Protein AF-A0A2D4L2Q7-F1 (afdb_monomer_lite)

pLDDT: mean 79.16, std 18.36, range [35.09, 96.94]

Sequence (99 aa):
RLPRRDLERGRMLGRVDFEGCAGRSPGAFLTQDTRFKLHPDGTVVVKRPLHLHNQELSFLVHTWDLEGRKHSARVTLQLQHHGHHRLPPRGETGPSGQA

Foldseek 3Di:
DDDLQKADFFDWDAFDFDADPVGTAQFDKDWPPPQWDADSRRTITGHHIDGNPPQKDKTKIWGAHPVRDIDIDIDMHGRDDPDPPPDDDDDDDDDDDDD

Organism: NCBI:txid1970185

InterPro domains:
  IPR014868 Cadherin prodomain [PF08758] (3-77)
  IPR014868 Cadherin prodomain [SM01055] (1-77)
  IPR015919 Cadherin-like superfamily [SSF49313] (5-89)

Structure (mmCIF, N/CA/C/O backbone):
data_AF-A0A2D4L2Q7-F1
#
_entry.id   AF-A0A2D4L2Q7-F1
#
loop_
_atom_site.group_PDB
_atom_site.id
_atom_site.type_symbol
_atom_site.label_atom_id
_atom_site.label_alt_id
_atom_site.label_comp_id
_atom_site.label_asym_id
_atom_site.label_entity_id
_atom_site.label_seq_id
_atom_site.pdbx_PDB_ins_code
_atom_site.Cartn_x
_atom_site.Cartn_y
_atom_site.Cartn_z
_atom_site.occupancy
_atom_site.B_iso_or_equiv
_atom_site.auth_seq_id
_atom_site.auth_comp_id
_atom_site.auth_asym_id
_atom_site.auth_atom_id
_atom_site.pdbx_PDB_model_num
ATOM 1 N N . ARG A 1 1 ? -24.698 -7.326 12.035 1.00 46.78 1 ARG A N 1
ATOM 2 C CA . ARG A 1 1 ? -24.420 -6.083 11.271 1.00 46.78 1 ARG A CA 1
ATOM 3 C C . ARG A 1 1 ? -23.302 -5.370 12.020 1.00 46.78 1 ARG A C 1
ATOM 5 O O . ARG A 1 1 ? -23.568 -4.868 13.099 1.00 46.78 1 ARG A O 1
ATOM 12 N N . LEU A 1 2 ? -22.058 -5.451 11.550 1.00 47.41 2 LEU A N 1
ATOM 13 C CA . LEU A 1 2 ? -20.934 -4.812 12.244 1.00 47.41 2 LEU A CA 1
ATOM 14 C C . LEU A 1 2 ? -21.092 -3.289 12.169 1.00 47.41 2 LEU A C 1
ATOM 16 O O . LEU A 1 2 ? -21.536 -2.796 11.120 1.00 47.41 2 LEU A O 1
ATOM 20 N N . PRO A 1 3 ? -20.761 -2.544 13.237 1.00 63.09 3 PRO A N 1
ATOM 21 C CA . PRO A 1 3 ? -20.617 -1.104 13.149 1.00 63.09 3 PRO A CA 1
ATOM 22 C C . PRO A 1 3 ? -19.714 -0.784 11.964 1.00 63.09 3 PRO A C 1
ATOM 24 O O . PRO A 1 3 ? -18.668 -1.392 11.777 1.00 63.09 3 PRO A O 1
ATOM 27 N N . ARG A 1 4 ? -20.106 0.183 11.135 1.00 70.31 4 ARG A N 1
ATOM 28 C CA . ARG A 1 4 ? -19.338 0.583 9.942 1.00 70.31 4 ARG A CA 1
ATOM 29 C C . ARG A 1 4 ? -17.907 1.063 10.283 1.00 70.31 4 ARG A C 1
ATOM 31 O O . ARG A 1 4 ? -17.082 1.195 9.388 1.00 70.31 4 ARG A O 1
ATOM 38 N N . ARG A 1 5 ? -17.648 1.312 11.574 1.00 83.19 5 ARG A N 1
ATOM 39 C CA . ARG A 1 5 ? -16.360 1.663 12.186 1.00 83.19 5 ARG A CA 1
ATOM 40 C C . ARG A 1 5 ? -15.447 0.459 12.435 1.00 83.19 5 ARG A C 1
ATOM 42 O O . ARG A 1 5 ? -14.240 0.656 12.528 1.00 83.19 5 ARG A O 1
ATOM 49 N N . ASP A 1 6 ? -16.008 -0.745 12.517 1.00 88.31 6 ASP A N 1
ATOM 50 C CA . ASP A 1 6 ? -15.264 -1.983 12.723 1.00 88.31 6 ASP A CA 1
ATOM 51 C C . ASP A 1 6 ? -14.919 -2.604 11.371 1.00 88.31 6 ASP A C 1
ATOM 53 O O . ASP A 1 6 ? -15.774 -3.027 10.579 1.00 88.31 6 ASP A O 1
ATOM 57 N N . LEU A 1 7 ? -13.623 -2.613 11.081 1.00 91.06 7 LEU A N 1
ATOM 58 C CA . LEU A 1 7 ? -13.071 -3.204 9.879 1.00 91.06 7 LEU A CA 1
ATOM 59 C C . LEU A 1 7 ? -12.558 -4.598 10.218 1.00 91.06 7 LEU A C 1
ATOM 61 O O . LEU A 1 7 ? -11.487 -4.747 10.799 1.00 91.06 7 LEU A O 1
ATOM 65 N N . GLU A 1 8 ? -13.323 -5.614 9.835 1.00 93.06 8 GLU A N 1
ATOM 66 C CA . GLU A 1 8 ? -12.959 -7.013 10.053 1.00 93.06 8 GLU A CA 1
ATOM 67 C C . GLU A 1 8 ? -11.893 -7.516 9.090 1.00 93.06 8 GLU A C 1
ATOM 69 O O . GLU A 1 8 ? -11.780 -7.058 7.949 1.00 93.06 8 GLU A O 1
ATOM 74 N N . ARG A 1 9 ? -11.155 -8.539 9.532 1.00 95.94 9 ARG A N 1
ATOM 75 C CA . ARG A 1 9 ? -10.202 -9.256 8.680 1.00 95.94 9 ARG A CA 1
ATOM 76 C C . ARG A 1 9 ? -10.894 -9.748 7.406 1.00 95.94 9 ARG A C 1
ATOM 78 O O . ARG A 1 9 ? -11.967 -10.334 7.449 1.00 95.94 9 ARG A O 1
ATOM 85 N N . GLY A 1 10 ? -10.233 -9.550 6.271 1.00 95.12 10 GLY A N 1
ATOM 86 C CA . GLY A 1 10 ? -10.721 -9.979 4.962 1.00 95.12 10 GLY A CA 1
ATOM 87 C C . GLY A 1 10 ? -11.654 -8.979 4.284 1.00 95.12 10 GLY A C 1
ATOM 88 O O . GLY A 1 10 ? -11.922 -9.137 3.096 1.00 95.12 10 GLY A O 1
ATOM 89 N N . ARG A 1 11 ? -12.097 -7.915 4.970 1.00 92.81 11 ARG A N 1
ATOM 90 C CA . ARG A 1 11 ? -12.866 -6.844 4.331 1.00 92.81 11 ARG A CA 1
ATOM 91 C C . ARG A 1 11 ? -12.030 -6.175 3.237 1.00 92.81 11 ARG A C 1
ATOM 93 O O . ARG A 1 11 ? -10.946 -5.656 3.504 1.00 92.81 11 ARG A O 1
ATOM 100 N N . MET A 1 12 ? -12.572 -6.153 2.024 1.00 94.62 12 MET A N 1
ATOM 101 C CA . MET A 1 12 ? -12.053 -5.376 0.902 1.00 94.62 12 MET A CA 1
ATOM 102 C C . MET A 1 12 ? -12.466 -3.908 1.058 1.00 94.62 12 MET A C 1
ATOM 104 O O . MET A 1 12 ? -13.625 -3.626 1.368 1.00 94.62 12 MET A O 1
ATOM 108 N N . LEU A 1 13 ? -11.517 -2.988 0.887 1.00 91.75 13 LEU A N 1
ATOM 109 C CA . LEU A 1 13 ? -11.735 -1.547 1.071 1.00 91.75 13 LEU A CA 1
ATOM 110 C C . LEU A 1 13 ? -11.775 -0.780 -0.251 1.00 91.75 13 LEU A C 1
ATOM 112 O O . LEU A 1 13 ? -12.423 0.258 -0.331 1.00 91.75 13 LEU A O 1
ATOM 116 N N . GLY A 1 14 ? -11.102 -1.293 -1.277 1.00 91.88 14 GLY A N 1
ATOM 117 C CA . GLY A 1 14 ? -11.020 -0.672 -2.593 1.00 91.88 14 G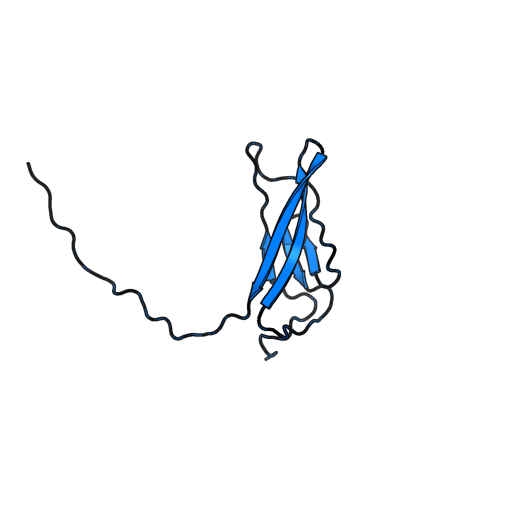LY A CA 1
ATOM 118 C C . GLY A 1 14 ? -9.751 -1.090 -3.321 1.00 91.88 14 GLY A C 1
ATOM 119 O O . GLY A 1 14 ? -9.056 -2.011 -2.885 1.00 91.88 14 GLY A O 1
ATOM 120 N N . ARG A 1 15 ? -9.446 -0.394 -4.414 1.00 92.44 15 ARG A N 1
ATOM 121 C CA . ARG A 1 15 ? -8.269 -0.620 -5.253 1.00 92.44 15 ARG A CA 1
ATOM 122 C C . ARG A 1 15 ? -7.464 0.667 -5.368 1.00 92.44 15 ARG A C 1
ATOM 124 O O . ARG A 1 15 ? -8.043 1.747 -5.441 1.00 92.44 15 ARG A O 1
ATOM 131 N N . VAL A 1 16 ? -6.144 0.537 -5.358 1.00 89.81 16 VAL A N 1
ATOM 132 C CA . VAL A 1 16 ? -5.211 1.626 -5.647 1.00 89.81 16 VAL A CA 1
ATOM 133 C C . VAL A 1 16 ? -4.513 1.323 -6.965 1.00 89.81 16 VAL A C 1
ATOM 135 O O . VAL A 1 16 ? -4.038 0.207 -7.175 1.00 89.81 16 VAL A O 1
ATOM 138 N N . ASP A 1 17 ? -4.431 2.328 -7.828 1.00 86.62 17 ASP A N 1
ATOM 139 C CA . ASP A 1 17 ? -3.737 2.258 -9.105 1.00 86.62 17 ASP A CA 1
ATOM 140 C C . ASP A 1 17 ? -2.625 3.309 -9.143 1.00 86.62 17 ASP A C 1
ATOM 142 O O . ASP A 1 17 ? -2.803 4.445 -8.707 1.00 86.62 17 ASP A O 1
ATOM 146 N N . PHE A 1 18 ? -1.459 2.898 -9.636 1.00 81.12 18 PHE A N 1
ATOM 147 C CA . PHE A 1 18 ? -0.340 3.779 -9.942 1.00 81.12 18 PHE A CA 1
ATOM 148 C C . PHE A 1 18 ? -0.082 3.639 -11.435 1.00 81.12 18 PHE A C 1
ATOM 150 O O . PHE A 1 18 ? 0.417 2.609 -11.896 1.00 81.12 18 PHE A O 1
ATOM 157 N N . GLU A 1 19 ? -0.489 4.656 -12.178 1.00 81.31 19 GLU A N 1
ATOM 158 C CA . GLU A 1 19 ? -0.326 4.728 -13.620 1.00 81.31 19 GLU A CA 1
ATOM 159 C C . GLU A 1 19 ? 0.669 5.840 -13.944 1.00 81.31 19 GLU A C 1
ATOM 161 O O . GLU A 1 19 ? 0.536 6.968 -13.468 1.00 81.31 19 GLU A O 1
ATOM 166 N N . GLY A 1 20 ? 1.704 5.490 -14.703 1.00 74.31 20 GLY A N 1
ATOM 167 C CA . GLY A 1 20 ? 2.658 6.437 -15.267 1.00 74.31 20 GLY A CA 1
ATOM 168 C C . GLY A 1 20 ? 2.556 6.469 -16.789 1.00 74.31 20 GLY A C 1
ATOM 169 O O . GLY A 1 20 ? 1.774 5.738 -17.391 1.00 74.31 20 GLY A O 1
ATOM 170 N N . CYS A 1 21 ? 3.403 7.269 -17.440 1.00 74.31 21 CYS A N 1
ATOM 171 C CA . CYS A 1 21 ? 3.425 7.376 -18.905 1.00 74.31 21 CYS A CA 1
ATOM 172 C C . CYS A 1 21 ? 3.704 6.037 -19.619 1.00 74.31 21 CYS A C 1
ATOM 174 O O . CYS A 1 21 ? 3.306 5.861 -20.764 1.00 74.31 21 CYS A O 1
ATOM 176 N N . ALA A 1 22 ? 4.374 5.095 -18.946 1.00 70.31 22 ALA A N 1
ATOM 177 C CA . ALA A 1 22 ? 4.649 3.743 -19.443 1.00 70.31 22 ALA A CA 1
ATOM 178 C C . ALA A 1 22 ? 3.541 2.722 -19.092 1.00 70.31 22 ALA A C 1
ATOM 180 O O . ALA A 1 22 ? 3.734 1.517 -19.253 1.00 70.31 22 ALA A O 1
ATOM 181 N N . GLY A 1 23 ? 2.394 3.189 -18.592 1.00 72.69 23 GLY A N 1
ATOM 182 C CA . GLY A 1 23 ? 1.286 2.364 -18.126 1.00 72.69 23 GLY A CA 1
ATOM 183 C C . GLY A 1 23 ? 1.349 2.045 -16.631 1.00 72.69 23 GLY A C 1
ATOM 184 O O . GLY A 1 23 ? 1.982 2.746 -15.834 1.00 72.69 23 GLY A O 1
ATOM 185 N N . ARG A 1 24 ? 0.638 0.984 -16.235 1.00 72.31 24 ARG A N 1
ATOM 186 C CA . ARG A 1 24 ? 0.515 0.551 -14.838 1.00 72.31 24 ARG A CA 1
ATOM 187 C C . ARG A 1 24 ? 1.856 0.069 -14.298 1.00 72.31 24 ARG A C 1
ATOM 189 O O . ARG A 1 24 ? 2.464 -0.828 -14.880 1.00 72.31 24 ARG A O 1
ATOM 196 N N . SER A 1 25 ? 2.267 0.587 -13.142 1.00 70.00 25 SER A N 1
ATOM 197 C CA . SER A 1 25 ? 3.463 0.099 -12.456 1.00 70.00 25 SER A CA 1
ATOM 198 C C . SER A 1 25 ? 3.312 -1.396 -12.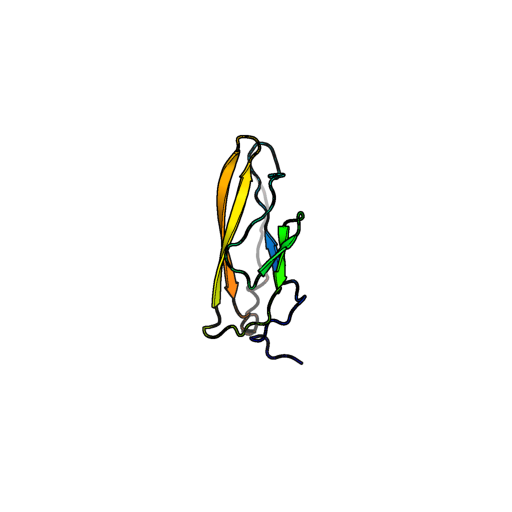130 1.00 70.00 25 SER A C 1
ATOM 200 O O . SER A 1 25 ? 2.382 -1.760 -11.404 1.00 70.00 25 SER A O 1
ATOM 202 N N . PRO A 1 26 ? 4.203 -2.279 -12.624 1.00 68.00 26 PRO A N 1
ATOM 203 C CA . PRO A 1 26 ? 4.159 -3.707 -12.308 1.00 68.00 26 PRO A CA 1
ATOM 204 C C . PRO A 1 26 ? 4.727 -4.014 -10.913 1.00 68.00 26 PRO A C 1
ATOM 206 O O . PRO A 1 26 ? 4.639 -5.150 -10.448 1.00 68.00 26 PRO A O 1
ATOM 209 N N . GLY A 1 27 ? 5.334 -3.020 -10.252 1.00 69.69 27 GLY A N 1
ATOM 210 C CA . GLY A 1 27 ? 5.958 -3.166 -8.945 1.00 69.69 27 GLY A CA 1
ATOM 211 C C . GLY A 1 27 ? 4.970 -3.573 -7.855 1.00 69.69 27 GLY A C 1
ATOM 212 O O . GLY A 1 27 ? 3.837 -3.090 -7.792 1.00 69.69 27 GLY A O 1
ATOM 213 N N . ALA A 1 28 ? 5.429 -4.448 -6.958 1.00 80.44 28 ALA A N 1
ATOM 214 C CA . ALA A 1 28 ? 4.646 -4.893 -5.817 1.00 80.44 28 ALA A CA 1
ATOM 215 C C . ALA A 1 28 ? 4.211 -3.707 -4.944 1.00 80.44 28 ALA A C 1
ATOM 217 O O . ALA A 1 28 ? 4.997 -2.811 -4.626 1.00 80.44 28 ALA A O 1
ATOM 218 N N . PHE A 1 29 ? 2.952 -3.738 -4.519 1.00 86.25 29 PHE A N 1
ATOM 219 C CA . PHE A 1 29 ? 2.426 -2.777 -3.566 1.00 86.25 29 PHE A CA 1
ATOM 220 C C . PHE A 1 29 ? 2.863 -3.122 -2.146 1.00 86.25 29 PHE A C 1
ATOM 222 O O . PHE A 1 29 ? 2.688 -4.250 -1.682 1.00 86.25 29 PHE A O 1
ATOM 229 N N . LEU A 1 30 ? 3.373 -2.124 -1.429 1.00 90.44 30 LEU A N 1
ATOM 230 C CA . LEU A 1 30 ? 3.804 -2.261 -0.043 1.00 90.44 30 LEU A CA 1
ATOM 231 C C . LEU A 1 30 ? 3.150 -1.199 0.840 1.00 90.44 30 LEU A C 1
ATOM 233 O O . LEU A 1 30 ? 2.976 -0.050 0.444 1.00 90.44 30 LEU A O 1
ATOM 237 N N . THR A 1 31 ? 2.811 -1.585 2.068 1.00 94.38 31 THR A N 1
ATOM 238 C CA . THR A 1 31 ? 2.353 -0.683 3.130 1.00 94.38 31 THR A CA 1
ATOM 239 C C . THR A 1 31 ? 3.114 -1.000 4.408 1.00 94.38 31 THR A C 1
ATOM 241 O O . THR A 1 31 ? 3.355 -2.166 4.724 1.00 94.38 31 THR A O 1
ATOM 244 N N . GLN A 1 32 ? 3.501 0.041 5.143 1.00 93.94 32 GLN A N 1
ATOM 245 C CA . GLN A 1 32 ? 4.101 -0.104 6.473 1.00 93.94 32 GLN A CA 1
ATOM 246 C C . GLN A 1 32 ? 3.032 -0.331 7.550 1.00 93.94 32 GLN A C 1
ATOM 248 O O . GLN A 1 32 ? 3.325 -0.838 8.633 1.00 93.94 32 GLN A O 1
ATOM 253 N N . ASP A 1 33 ? 1.772 0.003 7.254 1.00 94.81 33 ASP A N 1
ATOM 254 C CA . ASP A 1 33 ? 0.669 -0.260 8.163 1.00 94.81 33 ASP A CA 1
ATOM 255 C C . ASP A 1 33 ? 0.246 -1.726 8.060 1.00 94.81 33 ASP A C 1
ATOM 257 O O . ASP A 1 33 ? -0.508 -2.150 7.184 1.00 94.81 33 ASP A O 1
ATOM 261 N N . THR A 1 34 ? 0.722 -2.507 9.020 1.00 95.50 34 THR A N 1
ATOM 262 C CA . THR A 1 34 ? 0.510 -3.955 9.109 1.00 95.50 34 THR A CA 1
ATOM 263 C C . THR A 1 34 ? -0.950 -4.362 9.348 1.00 95.50 34 THR A C 1
ATOM 265 O O . THR A 1 34 ? -1.255 -5.558 9.406 1.00 95.50 34 THR A O 1
ATOM 268 N N . ARG A 1 35 ? -1.876 -3.410 9.535 1.00 96.00 35 ARG A N 1
ATOM 269 C CA . ARG A 1 35 ? -3.322 -3.685 9.557 1.00 96.00 35 ARG A CA 1
ATOM 270 C C . ARG A 1 35 ? -3.890 -3.918 8.162 1.00 96.00 35 ARG A C 1
ATOM 272 O O . ARG A 1 35 ? -4.921 -4.579 8.051 1.00 96.00 35 ARG A O 1
ATOM 279 N N . PHE A 1 36 ? -3.201 -3.466 7.118 1.00 96.06 36 PHE A N 1
ATOM 280 C CA . PH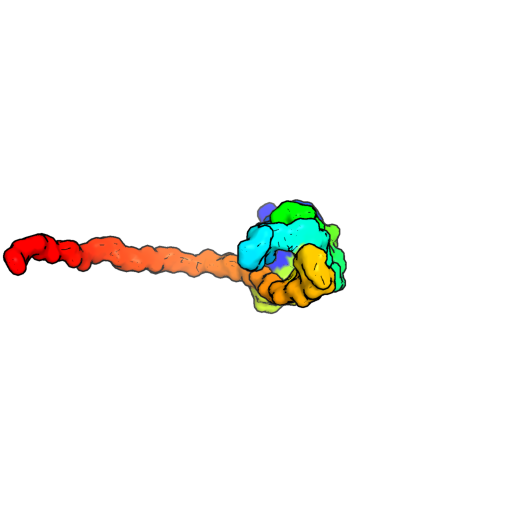E A 1 36 ? -3.615 -3.619 5.728 1.00 96.06 36 PHE A CA 1
ATOM 281 C C . PHE A 1 36 ? -2.674 -4.554 4.971 1.00 96.06 36 PHE A C 1
ATOM 283 O O . PHE A 1 36 ? -1.502 -4.718 5.306 1.00 96.06 36 PHE A O 1
ATOM 290 N N . LYS A 1 37 ? -3.214 -5.199 3.943 1.00 95.00 37 LYS A N 1
ATOM 291 C CA . LYS A 1 37 ? -2.447 -5.887 2.908 1.00 95.00 37 LYS A CA 1
ATOM 292 C C . LYS A 1 37 ? -2.917 -5.384 1.553 1.00 95.00 37 LYS A C 1
ATOM 294 O O . LYS A 1 37 ? -4.100 -5.081 1.391 1.00 95.00 37 LYS A O 1
ATOM 299 N N . LEU A 1 38 ? -1.996 -5.318 0.603 1.00 93.38 38 LEU A N 1
ATOM 300 C CA . LEU A 1 38 ? -2.316 -5.027 -0.784 1.00 93.38 38 LEU A CA 1
ATOM 301 C C . LEU A 1 38 ? -2.068 -6.278 -1.616 1.00 93.38 38 LEU A C 1
ATOM 303 O O . LEU A 1 38 ? -1.064 -6.966 -1.435 1.00 93.38 38 LEU A O 1
ATOM 307 N N . HIS A 1 39 ? -3.019 -6.589 -2.484 1.00 92.19 39 HIS A N 1
ATOM 308 C CA . HIS A 1 39 ? -2.856 -7.612 -3.506 1.00 92.19 39 HIS A CA 1
ATOM 309 C C . HIS A 1 39 ? -2.108 -7.035 -4.724 1.00 92.19 39 HIS A C 1
ATOM 311 O O . HIS A 1 39 ? -2.051 -5.813 -4.879 1.00 92.19 39 HIS A O 1
ATOM 317 N N . PRO A 1 40 ? -1.525 -7.879 -5.599 1.00 88.31 40 PRO A N 1
ATOM 318 C CA . PRO A 1 40 ? -0.804 -7.415 -6.795 1.00 88.31 40 PRO A CA 1
ATOM 319 C C . PRO A 1 40 ? -1.662 -6.583 -7.763 1.00 88.31 40 PRO A C 1
ATOM 321 O O . PRO A 1 40 ? -1.173 -5.717 -8.483 1.00 88.31 40 PRO A O 1
ATOM 324 N N . ASP A 1 41 ? -2.974 -6.801 -7.753 1.00 87.88 41 ASP A N 1
ATOM 325 C CA . ASP A 1 41 ? -3.944 -6.000 -8.495 1.00 87.88 41 ASP A CA 1
ATOM 326 C C . ASP A 1 41 ? -4.222 -4.634 -7.841 1.00 87.88 41 ASP A C 1
ATOM 328 O O . ASP A 1 41 ? -5.010 -3.863 -8.373 1.00 87.88 41 ASP A O 1
ATOM 332 N N . GLY A 1 42 ? -3.576 -4.287 -6.727 1.00 89.81 42 GLY A N 1
ATOM 333 C CA . GLY A 1 42 ? -3.793 -3.041 -5.989 1.00 89.81 42 GLY A CA 1
ATOM 334 C C . GLY A 1 42 ? -4.973 -3.088 -5.017 1.00 89.81 42 GLY A C 1
ATOM 335 O O . GLY A 1 42 ? -5.273 -2.078 -4.378 1.00 89.81 42 GLY A O 1
ATOM 336 N N . THR A 1 43 ? -5.645 -4.233 -4.871 1.00 93.88 43 THR A N 1
ATOM 337 C CA . THR A 1 43 ? -6.773 -4.378 -3.948 1.00 93.88 43 THR A CA 1
ATOM 338 C C . THR A 1 43 ? -6.299 -4.287 -2.498 1.00 93.88 43 THR A C 1
ATOM 340 O O . THR A 1 43 ? -5.466 -5.073 -2.040 1.00 93.88 43 THR A O 1
ATOM 343 N N . VAL A 1 44 ? -6.867 -3.339 -1.753 1.00 94.75 44 VAL A N 1
ATOM 344 C CA . VAL A 1 44 ? -6.608 -3.112 -0.330 1.00 94.75 44 VAL A CA 1
ATOM 345 C C . VAL A 1 44 ? -7.560 -3.964 0.500 1.00 94.75 44 VAL A C 1
ATOM 347 O O . VAL A 1 44 ? -8.785 -3.845 0.403 1.00 94.75 44 VAL A O 1
ATOM 350 N N . VAL A 1 45 ? -6.992 -4.796 1.370 1.00 95.69 45 VAL A N 1
ATOM 351 C CA . VAL A 1 45 ? -7.742 -5.687 2.259 1.00 95.69 45 VAL A CA 1
ATOM 352 C C . VAL A 1 45 ? -7.284 -5.507 3.699 1.00 95.69 45 VAL A C 1
ATOM 354 O O . VAL A 1 45 ? -6.097 -5.346 3.990 1.00 95.69 45 VAL A O 1
ATOM 357 N N . VAL A 1 46 ? -8.230 -5.589 4.627 1.00 95.94 46 VAL A N 1
ATOM 358 C CA . VAL A 1 46 ? -7.951 -5.595 6.063 1.00 95.94 46 VAL A CA 1
ATOM 359 C C . VAL A 1 46 ? -7.285 -6.918 6.456 1.00 95.94 46 VAL A C 1
ATOM 361 O O . VAL A 1 46 ? -7.862 -7.998 6.317 1.00 95.94 46 VAL A O 1
ATOM 364 N N . LYS A 1 47 ? -6.055 -6.852 6.965 1.00 96.94 47 LYS A N 1
ATOM 365 C CA . LYS A 1 47 ? -5.279 -8.004 7.457 1.00 96.94 47 LYS A CA 1
ATOM 366 C C . LYS A 1 47 ? -5.508 -8.247 8.950 1.00 96.94 47 LYS A C 1
ATOM 368 O O . LYS A 1 47 ? -5.612 -9.399 9.387 1.00 96.94 47 LYS A O 1
ATOM 373 N N . ARG A 1 48 ? -5.587 -7.171 9.736 1.00 95.88 48 ARG A N 1
ATOM 374 C CA . ARG A 1 48 ? -5.848 -7.213 11.182 1.00 95.88 48 ARG A CA 1
ATOM 375 C C . ARG A 1 48 ? -7.069 -6.352 11.494 1.00 95.88 48 ARG A C 1
ATOM 377 O O . ARG A 1 48 ? -7.099 -5.228 10.992 1.00 95.88 48 ARG A O 1
ATOM 384 N N . PRO A 1 49 ? -8.038 -6.858 12.278 1.00 94.00 49 PRO A N 1
ATOM 385 C CA . PRO A 1 49 ? -9.199 -6.071 12.657 1.00 94.00 49 PRO A CA 1
ATOM 386 C C . PRO A 1 49 ? -8.793 -4.740 13.288 1.00 94.00 49 PRO A C 1
ATOM 388 O O . PRO A 1 49 ? -7.801 -4.678 14.020 1.00 94.00 49 PRO A O 1
ATOM 391 N N . LEU A 1 50 ? -9.536 -3.679 12.984 1.00 92.50 50 LEU A N 1
ATOM 392 C CA . LEU A 1 50 ? -9.315 -2.366 13.582 1.00 92.50 50 LEU A CA 1
ATOM 393 C C . LEU A 1 50 ? -10.617 -1.581 13.735 1.00 92.50 50 LEU A C 1
ATOM 395 O O . LEU A 1 50 ? -11.559 -1.762 12.964 1.00 92.50 50 LEU A O 1
ATOM 399 N N . HIS A 1 51 ? -10.607 -0.652 14.689 1.00 89.81 51 HIS A N 1
ATOM 400 C CA . HIS A 1 51 ? -11.658 0.336 14.878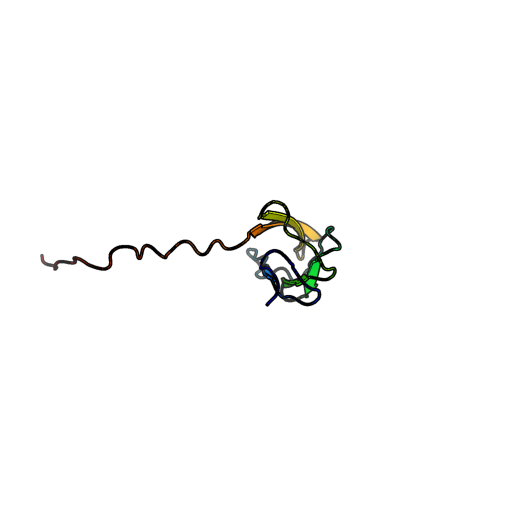 1.00 89.81 51 HIS A CA 1
ATOM 401 C C . HIS A 1 51 ? -11.227 1.701 14.319 1.00 89.81 51 HIS A C 1
ATOM 403 O O . HIS A 1 51 ? -10.138 2.200 14.616 1.00 89.81 51 HIS A O 1
ATOM 409 N N . LEU A 1 52 ? -12.083 2.327 13.514 1.00 88.12 52 LEU A N 1
ATOM 410 C CA . LEU A 1 52 ? -11.902 3.689 12.998 1.00 88.12 52 LEU A CA 1
ATOM 411 C C . LEU A 1 52 ? -12.312 4.728 14.059 1.00 88.12 52 LEU A C 1
ATOM 413 O O . LEU A 1 52 ? -13.427 5.251 14.029 1.00 88.12 52 LEU A O 1
ATOM 417 N N . HIS A 1 53 ? -11.402 5.028 14.994 1.00 80.00 53 HIS A N 1
ATOM 418 C CA . HIS A 1 53 ? -11.657 5.934 16.127 1.00 80.00 53 HIS A CA 1
ATOM 419 C C . HIS A 1 53 ? -12.100 7.346 15.702 1.00 80.00 53 HIS A C 1
ATOM 421 O O . HIS A 1 53 ? -13.123 7.833 16.175 1.00 80.00 53 HIS A O 1
ATOM 427 N N . ASN A 1 54 ? -11.379 7.978 14.771 1.00 78.31 54 ASN A N 1
ATOM 428 C CA . ASN A 1 54 ? -11.582 9.387 14.406 1.00 78.31 54 ASN A CA 1
ATOM 429 C C . ASN A 1 54 ? -12.389 9.565 13.114 1.00 78.31 54 ASN A C 1
ATOM 431 O O . ASN A 1 54 ? -12.210 10.558 12.420 1.00 78.31 54 ASN A O 1
ATOM 435 N N . GLN A 1 55 ? -13.217 8.580 12.740 1.00 81.88 55 GLN A N 1
ATOM 436 C CA . GLN A 1 55 ? -13.933 8.512 11.448 1.00 81.88 55 GLN A CA 1
ATOM 437 C C . GLN A 1 55 ? -13.028 8.457 10.206 1.00 81.88 55 GLN A C 1
ATOM 439 O O . GLN A 1 55 ? -13.500 8.062 9.143 1.00 81.88 55 GLN A O 1
ATOM 444 N N . GLU A 1 56 ? -11.742 8.769 10.349 1.00 88.56 56 GLU A N 1
ATOM 445 C CA . GLU A 1 56 ? -10.723 8.699 9.320 1.00 88.56 56 GLU A CA 1
ATOM 446 C C . GLU A 1 56 ? -9.487 7.925 9.800 1.00 88.56 56 GLU A C 1
ATOM 448 O O . GLU A 1 56 ? -9.103 7.974 10.972 1.00 88.56 56 GLU A O 1
ATOM 453 N N . LEU A 1 57 ? -8.843 7.220 8.871 1.00 91.25 57 LEU A N 1
ATOM 454 C CA . LEU A 1 57 ? -7.501 6.679 9.036 1.00 91.25 57 LEU A CA 1
ATOM 455 C C . LEU A 1 57 ? -6.716 6.835 7.733 1.00 91.25 57 LEU A C 1
ATOM 457 O O . LEU A 1 57 ? -7.193 6.438 6.674 1.00 91.25 57 LEU A O 1
ATOM 461 N N . SER A 1 58 ? -5.489 7.343 7.818 1.00 93.31 58 SER A N 1
ATOM 462 C CA . SER A 1 58 ? -4.572 7.421 6.679 1.00 93.31 58 SER A CA 1
ATOM 463 C C . SER A 1 58 ? -3.426 6.418 6.795 1.00 93.31 58 SER A C 1
ATOM 465 O O . SER A 1 58 ? -2.893 6.214 7.884 1.00 93.31 58 SER A O 1
ATOM 467 N N . PHE A 1 59 ? -2.989 5.861 5.669 1.00 94.31 59 PHE A N 1
ATOM 468 C CA . PHE A 1 59 ? -1.749 5.091 5.563 1.00 94.31 59 PHE A CA 1
ATOM 469 C C . PHE A 1 59 ? -1.085 5.319 4.201 1.00 94.31 59 PHE A C 1
ATOM 471 O O . PHE A 1 59 ? -1.718 5.791 3.256 1.00 94.31 59 PHE A O 1
ATOM 478 N N . LEU A 1 60 ? 0.209 5.015 4.103 1.00 95.50 60 LEU A N 1
ATOM 479 C CA . LEU A 1 60 ? 0.965 5.145 2.860 1.00 95.50 60 LEU A CA 1
ATOM 480 C C . LEU A 1 60 ? 1.032 3.809 2.127 1.00 95.50 60 LEU A C 1
ATOM 482 O O . LEU A 1 60 ? 1.325 2.770 2.721 1.00 95.50 60 LEU A O 1
ATOM 486 N N . VAL A 1 61 ? 0.815 3.876 0.820 1.00 94.38 61 VAL A N 1
ATOM 487 C CA . VAL A 1 61 ? 1.098 2.803 -0.125 1.00 94.38 61 VAL A CA 1
ATOM 488 C C . VAL A 1 61 ? 2.315 3.199 -0.940 1.00 94.38 61 VAL A C 1
ATOM 490 O O . VAL A 1 61 ? 2.429 4.341 -1.381 1.00 94.38 61 VAL A O 1
ATOM 493 N N . HIS A 1 62 ? 3.211 2.246 -1.142 1.00 9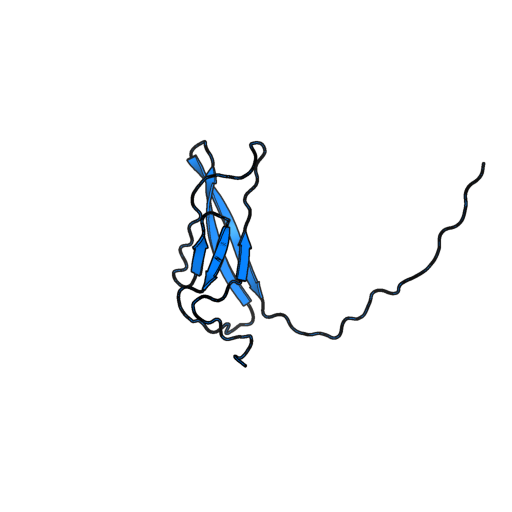3.06 62 HIS A N 1
ATOM 494 C CA . HIS A 1 62 ? 4.413 2.396 -1.940 1.00 93.06 62 HIS A CA 1
ATOM 495 C C . HIS A 1 62 ? 4.405 1.404 -3.101 1.00 93.06 62 HIS A C 1
ATOM 497 O O . HIS A 1 62 ? 3.952 0.270 -2.946 1.00 93.06 62 HIS A O 1
ATOM 503 N N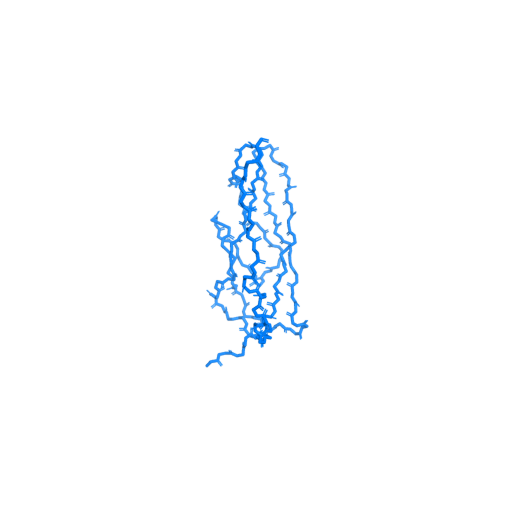 . THR A 1 63 ? 4.948 1.827 -4.235 1.00 91.06 63 THR A N 1
ATOM 504 C CA . THR A 1 63 ? 5.277 0.965 -5.374 1.00 91.06 63 THR A CA 1
ATOM 505 C C . THR A 1 63 ? 6.601 1.421 -5.986 1.00 91.06 63 THR A C 1
ATOM 507 O O . THR A 1 63 ? 7.117 2.486 -5.639 1.00 91.06 63 THR A O 1
ATOM 510 N N . TRP A 1 64 ? 7.154 0.608 -6.876 1.00 88.00 64 TRP A N 1
ATOM 511 C CA . TRP A 1 64 ? 8.361 0.902 -7.635 1.00 88.00 64 TRP A CA 1
ATOM 512 C C . TRP A 1 64 ? 8.031 0.824 -9.121 1.00 88.00 64 TRP A C 1
ATOM 514 O O . TRP A 1 64 ? 7.290 -0.066 -9.547 1.00 88.00 64 TRP A O 1
ATOM 524 N N . ASP A 1 65 ? 8.549 1.768 -9.900 1.00 84.19 65 ASP A N 1
ATOM 525 C CA . ASP A 1 65 ? 8.475 1.684 -11.357 1.00 84.19 65 ASP A CA 1
ATOM 526 C C . ASP A 1 65 ? 9.580 0.778 -11.928 1.00 84.19 65 ASP A C 1
ATOM 528 O O . ASP A 1 65 ? 10.408 0.227 -11.198 1.00 84.19 65 ASP A O 1
ATOM 532 N N . LEU A 1 66 ? 9.573 0.603 -13.251 1.00 82.00 66 LEU A N 1
ATOM 533 C CA . LEU A 1 66 ? 10.562 -0.211 -13.965 1.00 82.00 66 LEU A CA 1
ATOM 534 C C . LEU A 1 66 ? 11.994 0.334 -13.853 1.00 82.00 66 LEU A C 1
ATOM 536 O O . LEU A 1 66 ? 12.945 -0.420 -14.032 1.00 82.00 66 LEU A O 1
ATOM 540 N N . GLU A 1 67 ? 12.150 1.617 -13.532 1.00 86.44 67 GLU A N 1
ATOM 541 C CA . GLU A 1 67 ? 13.445 2.262 -13.303 1.00 86.44 67 GLU A CA 1
ATOM 542 C C . GLU A 1 67 ? 13.874 2.174 -11.826 1.00 86.44 67 GLU A C 1
ATOM 544 O O . GLU A 1 67 ? 14.893 2.734 -11.428 1.00 86.44 67 GLU A O 1
ATOM 549 N N . GLY A 1 68 ? 13.100 1.472 -10.990 1.00 84.81 68 GLY A N 1
ATOM 550 C CA . GLY A 1 68 ? 13.376 1.305 -9.567 1.00 84.81 68 GLY A CA 1
ATOM 551 C C . GLY A 1 68 ? 13.085 2.552 -8.731 1.00 84.81 68 GLY A C 1
ATOM 552 O O . GLY A 1 68 ? 13.467 2.600 -7.558 1.00 84.81 68 GLY A O 1
ATOM 553 N N . ARG A 1 69 ? 12.393 3.560 -9.275 1.00 88.12 69 ARG A N 1
ATOM 554 C CA . ARG A 1 69 ? 11.995 4.738 -8.499 1.00 88.12 69 ARG A CA 1
ATOM 555 C C . ARG A 1 69 ? 10.792 4.407 -7.634 1.00 88.12 69 ARG A C 1
ATOM 557 O O . ARG A 1 69 ? 9.805 3.834 -8.096 1.00 88.12 69 ARG A O 1
ATOM 564 N N . LYS A 1 70 ? 10.867 4.811 -6.368 1.00 90.44 70 LYS A N 1
ATOM 565 C CA . LYS A 1 70 ? 9.787 4.630 -5.399 1.00 90.44 70 LYS A CA 1
ATOM 566 C C . LYS A 1 70 ? 8.719 5.706 -5.581 1.00 90.44 70 LYS A C 1
ATOM 568 O O . LYS A 1 70 ? 8.995 6.892 -5.424 1.00 90.44 70 LYS A O 1
ATOM 573 N N . HIS A 1 71 ? 7.480 5.272 -5.760 1.00 89.06 71 HIS A N 1
ATOM 574 C CA . HIS A 1 71 ? 6.289 6.116 -5.772 1.00 89.06 71 HIS A CA 1
ATOM 575 C C . HIS A 1 71 ? 5.470 5.868 -4.511 1.00 89.06 71 HIS A C 1
ATOM 577 O O . HIS A 1 71 ? 5.414 4.745 -4.008 1.00 89.06 71 HIS A O 1
ATOM 583 N N . SER A 1 72 ? 4.863 6.919 -3.961 1.00 92.44 72 SER A N 1
ATOM 584 C CA . SER A 1 72 ? 4.084 6.831 -2.722 1.00 92.44 72 SER A CA 1
ATOM 585 C C . SER A 1 72 ? 2.753 7.554 -2.857 1.00 92.44 72 SER A C 1
ATOM 587 O O . SER A 1 72 ? 2.714 8.673 -3.355 1.00 92.44 72 SER A O 1
ATOM 589 N N . ALA A 1 73 ? 1.682 6.943 -2.358 1.00 91.62 73 ALA A N 1
ATOM 590 C CA . ALA A 1 73 ? 0.361 7.551 -2.280 1.00 91.62 73 ALA A CA 1
ATOM 591 C C . ALA A 1 73 ? -0.182 7.451 -0.855 1.00 91.62 73 ALA A C 1
ATOM 593 O O . ALA A 1 73 ? -0.027 6.427 -0.183 1.00 91.62 73 ALA A O 1
ATOM 594 N N . ARG A 1 74 ? -0.839 8.517 -0.394 1.00 95.12 74 ARG A N 1
ATOM 595 C CA . ARG A 1 74 ? -1.595 8.503 0.858 1.00 95.12 74 ARG A CA 1
ATOM 596 C C . ARG A 1 74 ? -3.002 7.996 0.576 1.00 95.12 74 ARG A C 1
ATOM 598 O O . ARG A 1 74 ? -3.736 8.605 -0.193 1.00 95.12 74 ARG A O 1
ATOM 605 N N . VAL A 1 75 ? -3.366 6.898 1.224 1.00 93.19 75 VAL A N 1
ATOM 606 C CA . VAL A 1 75 ? -4.718 6.346 1.202 1.00 93.19 75 VAL A CA 1
ATOM 607 C C . VAL A 1 75 ? -5.418 6.769 2.477 1.00 93.19 75 VAL A C 1
ATOM 609 O O . VAL A 1 75 ? -4.911 6.532 3.574 1.00 93.19 75 VAL A O 1
ATOM 612 N N . THR A 1 76 ? -6.592 7.365 2.322 1.00 93.06 76 THR A N 1
ATOM 613 C CA . THR A 1 76 ? -7.415 7.833 3.430 1.00 93.06 76 THR A CA 1
ATOM 614 C C . THR A 1 76 ? -8.729 7.062 3.442 1.00 93.06 76 THR A C 1
ATOM 616 O O . THR A 1 76 ? -9.518 7.137 2.505 1.00 93.06 76 THR A O 1
ATOM 619 N N . LEU A 1 77 ? -8.963 6.302 4.508 1.00 89.88 77 LEU A N 1
ATOM 620 C CA . LEU A 1 77 ? -10.229 5.628 4.770 1.00 89.88 77 LEU A CA 1
ATOM 621 C C . LEU A 1 77 ? -11.130 6.575 5.545 1.00 89.88 77 LEU A C 1
ATOM 623 O O . LEU A 1 77 ? -10.753 6.981 6.638 1.00 89.88 77 LEU A O 1
ATOM 627 N N . GLN A 1 78 ? -12.318 6.868 5.021 1.00 87.94 78 GLN A N 1
ATOM 628 C CA . GLN A 1 78 ? -13.321 7.679 5.707 1.00 87.94 78 GLN A CA 1
ATOM 629 C C . GLN A 1 78 ? -14.604 6.886 5.927 1.00 87.94 78 GLN A C 1
ATOM 631 O O . GLN A 1 78 ? -15.083 6.155 5.054 1.00 87.94 78 GLN A O 1
ATOM 636 N N . LEU A 1 79 ? -15.191 7.053 7.107 1.00 84.62 79 LEU A N 1
ATOM 637 C CA . LEU A 1 79 ? -16.512 6.540 7.411 1.00 84.62 79 LEU A CA 1
ATOM 638 C C . LEU A 1 79 ? -17.539 7.289 6.557 1.00 84.62 79 LEU A C 1
ATOM 640 O O . LEU A 1 79 ? -17.791 8.469 6.781 1.00 84.62 79 LEU A O 1
ATOM 644 N N . GLN A 1 80 ? -18.176 6.606 5.605 1.00 74.62 80 GLN A N 1
ATOM 645 C CA . GLN A 1 80 ? -19.276 7.208 4.852 1.00 74.62 80 GLN A CA 1
ATOM 646 C C . GLN A 1 80 ? -20.417 7.583 5.803 1.00 74.62 80 GLN A C 1
ATOM 648 O O . GLN A 1 80 ? -21.120 6.708 6.331 1.00 74.62 80 GLN A O 1
ATOM 653 N N . HIS A 1 81 ? -20.608 8.885 6.003 1.00 66.94 81 HIS A N 1
ATOM 654 C CA . HIS A 1 81 ? -21.807 9.426 6.618 1.00 66.94 81 HIS A CA 1
ATOM 655 C C . HIS A 1 81 ? -22.911 9.357 5.570 1.00 66.94 81 HIS A C 1
ATOM 657 O O . HIS A 1 81 ? -22.799 9.948 4.500 1.00 66.94 81 HIS A O 1
ATOM 663 N N . HIS A 1 82 ? -23.975 8.612 5.861 1.00 57.78 82 HIS A N 1
ATOM 664 C CA . HIS A 1 82 ? -25.199 8.676 5.068 1.00 57.78 82 HIS A CA 1
ATOM 665 C C . HIS A 1 82 ? -25.894 10.008 5.365 1.00 57.78 82 HIS A C 1
ATOM 667 O O . HIS A 1 82 ? -26.848 10.063 6.133 1.00 57.78 82 HIS A O 1
ATOM 673 N N . GLY A 1 83 ? -25.361 11.097 4.814 1.00 53.44 83 GLY A N 1
ATOM 674 C CA . GLY A 1 83 ? -26.103 12.338 4.661 1.00 53.44 83 GLY A CA 1
ATOM 675 C C . GLY A 1 83 ? -27.109 12.138 3.538 1.00 53.44 83 GLY A C 1
ATOM 676 O O . GLY A 1 83 ? -26.749 11.632 2.476 1.00 53.44 83 GLY A O 1
ATOM 677 N N . HIS A 1 84 ? -28.369 12.484 3.783 1.00 47.50 84 HIS A N 1
ATOM 678 C CA . HIS A 1 84 ? -29.415 12.492 2.769 1.00 47.50 84 HIS A CA 1
ATOM 679 C C . HIS A 1 84 ? -28.884 13.132 1.485 1.00 47.50 84 HIS A C 1
ATOM 681 O O . HIS A 1 84 ? -28.443 14.281 1.498 1.00 47.50 84 HIS A O 1
ATOM 687 N N . HIS A 1 85 ? -28.898 12.372 0.391 1.00 49.22 85 HIS A N 1
ATOM 688 C CA . HIS A 1 85 ? -28.581 12.888 -0.928 1.00 49.22 85 HIS A CA 1
ATOM 689 C C . HIS A 1 85 ? -29.513 14.065 -1.219 1.00 49.22 85 HIS A C 1
ATOM 691 O O . HIS A 1 85 ? -30.670 13.881 -1.592 1.00 49.22 85 HIS A O 1
ATOM 697 N N . ARG A 1 86 ? -29.006 15.289 -1.068 1.00 49.44 86 ARG A N 1
ATOM 698 C CA . ARG A 1 86 ? -29.549 16.424 -1.796 1.00 49.44 86 ARG A CA 1
ATOM 699 C C . ARG A 1 86 ? -29.131 16.188 -3.240 1.00 49.44 86 ARG A C 1
ATOM 701 O O . ARG A 1 86 ? -27.998 16.469 -3.620 1.00 49.44 86 ARG A O 1
ATOM 708 N N . LEU A 1 87 ? -30.027 15.551 -3.992 1.00 54.69 87 LEU A N 1
ATOM 709 C CA . LEU A 1 87 ? -29.947 15.474 -5.444 1.00 54.69 87 LEU A CA 1
ATOM 710 C C . LEU A 1 87 ? -29.601 16.882 -5.962 1.00 54.69 87 LEU A C 1
ATOM 712 O O . LEU A 1 87 ? -30.271 17.841 -5.558 1.00 54.69 87 LEU A O 1
ATOM 716 N N . PRO A 1 88 ? -28.565 17.050 -6.801 1.00 53.03 88 PRO A N 1
ATOM 717 C CA . PRO A 1 88 ? -28.425 18.292 -7.543 1.00 53.03 88 PRO A CA 1
ATOM 718 C C . PRO A 1 88 ? -29.700 18.473 -8.386 1.00 53.03 88 PRO A C 1
ATOM 720 O O . PRO A 1 88 ? -30.213 17.477 -8.913 1.00 53.03 88 PRO A O 1
ATOM 723 N N . PRO A 1 89 ? -30.266 19.691 -8.475 1.00 46.00 89 PRO A N 1
ATOM 724 C CA . PRO A 1 89 ? -31.461 19.916 -9.272 1.00 46.00 89 PRO A CA 1
ATOM 725 C C . PRO A 1 89 ? -31.185 19.491 -10.715 1.00 46.00 89 PRO A C 1
ATOM 727 O O . PRO A 1 89 ? -30.197 19.883 -11.336 1.00 46.00 89 PRO A O 1
ATOM 730 N N . ARG A 1 90 ? -32.051 18.602 -11.194 1.00 51.31 90 ARG A N 1
ATOM 731 C CA . ARG A 1 90 ? -32.070 18.057 -12.543 1.00 51.31 90 ARG A CA 1
ATOM 732 C C . ARG A 1 90 ? -32.983 18.950 -13.381 1.00 51.31 90 ARG A C 1
ATOM 734 O O . ARG A 1 90 ? -34.149 19.085 -13.030 1.00 51.31 90 ARG A O 1
ATOM 741 N N . GLY A 1 91 ? -32.452 19.465 -14.490 1.00 43.31 91 GLY A N 1
ATOM 742 C CA . GLY A 1 91 ? -33.178 20.277 -15.477 1.00 43.31 91 GLY A CA 1
ATOM 743 C C . GLY A 1 91 ? -33.153 21.765 -15.119 1.00 43.31 91 GLY A C 1
ATOM 744 O O . GLY A 1 91 ? -33.206 22.112 -13.949 1.00 43.31 91 GLY A O 1
ATOM 745 N N . GLU A 1 92 ? -33.011 22.713 -16.033 1.00 41.97 92 GLU A N 1
ATOM 746 C CA . GLU A 1 92 ? -33.125 22.784 -17.496 1.00 41.97 92 GLU A CA 1
ATOM 747 C C . GLU A 1 92 ? -32.154 23.926 -17.916 1.00 41.97 92 GLU A C 1
ATOM 749 O O . GLU A 1 92 ? -31.720 24.696 -17.066 1.00 41.97 92 GLU A O 1
ATOM 754 N N . THR A 1 93 ? -31.607 24.068 -19.120 1.00 44.09 93 THR A N 1
ATOM 755 C CA . THR A 1 93 ? -32.257 24.299 -20.415 1.00 44.09 93 THR A CA 1
ATOM 756 C C . THR A 1 93 ? -31.138 24.384 -21.460 1.00 44.09 93 THR A C 1
ATOM 758 O O . THR A 1 93 ? -30.231 25.206 -21.319 1.00 44.09 93 THR A O 1
ATOM 761 N N . GLY A 1 94 ? -31.220 23.600 -22.536 1.00 43.50 94 GLY A N 1
ATOM 762 C CA . GLY A 1 94 ? -30.777 24.109 -23.838 1.00 43.50 94 GLY A CA 1
ATOM 763 C C . GLY A 1 94 ? -31.789 25.152 -24.333 1.00 43.50 94 GLY A C 1
ATOM 764 O O . GLY A 1 94 ? -32.960 25.085 -23.953 1.00 43.50 94 GLY A O 1
ATOM 765 N N . PRO A 1 95 ? -31.352 26.124 -25.140 1.00 47.09 95 PRO A N 1
ATOM 766 C CA . PRO A 1 95 ? -31.877 26.222 -26.508 1.00 47.09 95 PRO A CA 1
ATOM 767 C C . PRO A 1 95 ? -30.726 26.339 -27.527 1.00 47.09 95 PRO A C 1
ATOM 769 O O . PRO A 1 95 ? -29.684 26.912 -27.233 1.00 47.09 95 PRO A O 1
ATOM 772 N N . SER A 1 96 ? -30.779 25.592 -28.632 1.00 40.50 96 SER A N 1
ATOM 773 C CA . SER A 1 96 ? -31.321 25.996 -29.948 1.00 40.50 96 SER A CA 1
ATOM 774 C C . SER A 1 96 ? -30.310 26.801 -30.771 1.00 40.50 96 SER A C 1
ATOM 776 O O . SER A 1 96 ? -29.829 27.838 -30.336 1.00 40.50 96 SER A O 1
ATOM 778 N N . GLY A 1 97 ? -29.971 26.282 -31.954 1.00 38.38 97 GLY A N 1
ATOM 779 C CA . GLY A 1 97 ? -29.003 26.888 -32.868 1.00 38.38 97 GLY A CA 1
ATOM 780 C C . GLY A 1 97 ? -29.532 28.032 -33.741 1.00 38.38 97 GLY A C 1
ATOM 781 O O . GLY A 1 97 ? -30.619 28.556 -33.504 1.00 38.38 97 GLY A O 1
ATOM 782 N N . GLN A 1 98 ? -28.760 28.269 -34.815 1.00 35.97 98 GLN A N 1
ATOM 783 C CA . GLN A 1 98 ? -28.883 29.266 -35.903 1.00 35.97 98 GLN A CA 1
ATOM 784 C C . GLN A 1 98 ? -28.321 30.651 -35.519 1.00 35.97 98 GLN A C 1
ATOM 786 O O . GLN A 1 98 ? -28.581 31.122 -34.420 1.00 35.97 98 GLN A O 1
ATOM 791 N N . ALA A 1 99 ? -27.514 31.344 -36.330 1.00 35.09 99 ALA A N 1
ATOM 792 C CA . ALA A 1 99 ? -27.190 31.247 -37.757 1.00 35.09 99 ALA A CA 1
ATOM 793 C C . ALA A 1 99 ? -25.712 31.600 -38.023 1.00 35.09 99 ALA A C 1
ATOM 795 O O . ALA A 1 99 ? -25.086 32.208 -37.124 1.00 35.09 99 ALA A O 1
#

Radius of gyration: 19.7 Å; chains: 1; bounding box: 47×41×54 Å

Secondary structure (DSSP, 8-state):
---TTEE-TT-EEEE---EETTEE--SPPEES-TTEEE-TT-EEEESS-EE-TTSEEEEEEEEE-TT--EEEEEEEEE---------PPP---------